Protein AF-A0AAD5G8P1-F1 (afdb_monomer_lite)

Foldseek 3Di:
DCVVDPDPPDPDDDDDDDDPPPPPVPPQADELADPVLLVLLVVVCVVVVPALVNVLVCLVVVHADPLVNLVSCLVSQGDPRSLVCLQPDPDDLVRHRRSSSSNSSQSVDPPSNVSSVVSNCVVCVVVVVVVVVVVVVVVVVVVVCCVPDPVNVVVVVVVVVVVVVVVD

Organism: Ambrosia artemisiifolia (NCBI:txid4212)

Sequence (168 aa):
MESLFGFASNECKGNRGKASANLNSQPKFIQFIDPRKAQNLAITLKALTITTEKVCCALKEGTDLPVQLISTLIKMAPTQEEEVKLRLYDGDVGLLGPADRLLKLMIEIPFVYKRLEALLFMSSLHGESSPLKDSLKTLEVACTKLKNSRLFLKLLEAVLKTGNRMNV

Radius of gyration: 31.17 Å; chains: 1; bounding box: 67×58×92 Å

InterPro domains:
  IPR015425 Formin, FH2 domain [PF02181] (2-167)
  IPR015425 Formin, FH2 domain [PS51444] (1-168)
  IPR027643 Formin-like family, plant [PTHR23213] (1-168)
  IPR042201 Formin, FH2 domain superfamily [G3DSA:1.20.58.2220] (1-168)

Structure (mmCIF, N/CA/C/O backbone):
data_AF-A0AAD5G8P1-F1
#
_entry.id   AF-A0AAD5G8P1-F1
#
loop_
_atom_site.group_PDB
_atom_site.id
_atom_site.type_symbol
_atom_site.label_atom_id
_atom_site.label_alt_id
_atom_site.label_comp_id
_atom_site.label_asym_id
_atom_site.label_entity_id
_atom_site.label_seq_id
_atom_site.pdbx_PDB_ins_code
_atom_site.Cartn_x
_atom_site.Cartn_y
_atom_site.Cartn_z
_atom_site.occupancy
_atom_site.B_iso_or_equiv
_atom_site.auth_seq_id
_atom_site.auth_comp_id
_atom_site.auth_asym_id
_atom_site.auth_atom_id
_atom_site.pdbx_PDB_model_num
ATOM 1 N N . MET A 1 1 ? 6.671 33.776 17.521 1.00 52.50 1 MET A N 1
ATOM 2 C CA . MET A 1 1 ? 7.743 32.848 17.956 1.00 52.50 1 MET A CA 1
ATOM 3 C C . MET A 1 1 ? 7.557 32.377 19.396 1.00 52.50 1 MET A C 1
ATOM 5 O O . MET A 1 1 ? 7.870 31.228 19.673 1.00 52.50 1 MET A O 1
ATOM 9 N N . GLU A 1 2 ? 6.981 33.189 20.287 1.00 51.38 2 GLU A N 1
ATOM 10 C CA . GLU A 1 2 ? 6.699 32.786 21.678 1.00 51.38 2 GLU A CA 1
ATOM 11 C C . GLU A 1 2 ? 5.700 31.624 21.817 1.00 51.38 2 GLU A C 1
ATOM 13 O O . GLU A 1 2 ? 5.817 30.844 22.752 1.00 51.38 2 GLU A O 1
ATOM 18 N N . SER A 1 3 ? 4.778 31.413 20.866 1.00 63.66 3 SER A N 1
ATOM 19 C CA . SER A 1 3 ? 3.842 30.274 20.944 1.00 63.66 3 SER A CA 1
ATOM 20 C C . SER A 1 3 ? 4.469 28.912 20.612 1.00 63.66 3 SER A C 1
ATOM 22 O O . SER A 1 3 ? 3.816 27.893 20.809 1.00 63.66 3 SER A O 1
ATOM 24 N N . LEU A 1 4 ? 5.692 28.882 20.067 1.00 64.12 4 LEU A N 1
ATOM 25 C CA . LEU A 1 4 ? 6.374 27.644 19.663 1.00 64.12 4 LEU A CA 1
ATOM 26 C C . LEU A 1 4 ? 7.499 27.253 20.637 1.00 64.12 4 LEU A C 1
ATOM 28 O O . LEU A 1 4 ? 7.837 26.078 20.728 1.00 64.12 4 LEU A O 1
ATOM 32 N N . PHE A 1 5 ? 8.055 28.228 21.370 1.00 73.88 5 PHE A N 1
ATOM 33 C CA . PHE A 1 5 ? 9.218 28.053 22.254 1.00 73.88 5 PHE A CA 1
ATOM 34 C C . PHE A 1 5 ? 9.141 28.855 23.574 1.00 73.88 5 PHE A C 1
ATOM 36 O O . PHE A 1 5 ? 10.162 29.067 24.224 1.00 73.88 5 PHE A O 1
ATOM 43 N N . GLY A 1 6 ? 7.966 29.347 23.978 1.00 60.31 6 GLY A N 1
ATOM 44 C CA . GLY A 1 6 ? 7.815 30.176 25.179 1.00 60.31 6 GLY A CA 1
ATOM 45 C C . GLY A 1 6 ? 8.011 29.395 26.482 1.00 60.31 6 GLY A C 1
ATOM 46 O O . GLY A 1 6 ? 7.277 28.450 26.766 1.00 60.31 6 GLY A O 1
ATOM 47 N N . PHE A 1 7 ? 8.976 29.819 27.299 1.00 59.19 7 PHE A N 1
ATOM 48 C CA . PHE A 1 7 ? 9.142 29.368 28.681 1.00 59.19 7 PHE A CA 1
ATOM 49 C C . PHE A 1 7 ? 8.216 30.205 29.576 1.00 59.19 7 PHE A C 1
ATOM 51 O O . PHE A 1 7 ? 8.419 31.410 29.719 1.00 59.19 7 PHE A O 1
ATOM 58 N N . ALA A 1 8 ? 7.174 29.602 30.154 1.00 59.06 8 ALA A N 1
ATOM 59 C CA . ALA A 1 8 ? 6.302 30.298 31.098 1.00 59.06 8 ALA A CA 1
ATOM 60 C C . ALA A 1 8 ? 7.032 30.480 32.440 1.00 59.06 8 ALA A C 1
ATOM 62 O O . ALA A 1 8 ? 7.060 29.578 33.277 1.00 59.06 8 ALA A O 1
ATOM 63 N N . SER A 1 9 ? 7.637 31.649 32.647 1.00 51.19 9 SER A N 1
ATOM 64 C CA . SER A 1 9 ? 8.165 32.064 33.947 1.00 51.19 9 SER A CA 1
ATOM 65 C C . SER A 1 9 ? 6.998 32.387 34.883 1.00 51.19 9 SER A C 1
ATOM 67 O O . SER A 1 9 ? 6.549 33.527 34.952 1.00 51.19 9 SER A O 1
ATOM 69 N N . ASN A 1 10 ? 6.476 31.386 35.595 1.00 49.03 10 ASN A N 1
ATOM 70 C CA . ASN A 1 10 ? 5.595 31.648 36.731 1.00 49.03 10 ASN A CA 1
ATOM 71 C C . ASN A 1 10 ? 6.434 32.282 37.848 1.00 49.03 10 ASN A C 1
ATOM 73 O O . 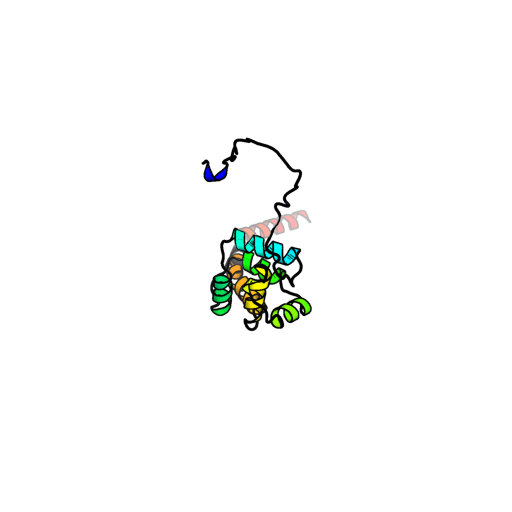ASN A 1 10 ? 7.326 31.640 38.404 1.00 49.03 10 ASN A O 1
ATOM 77 N N . GLU A 1 11 ? 6.153 33.544 38.171 1.00 43.06 11 GLU A N 1
ATOM 78 C CA . GLU A 1 11 ? 6.702 34.209 39.348 1.00 43.06 11 GLU A CA 1
ATOM 79 C C . GLU A 1 11 ? 6.321 33.426 40.614 1.00 43.06 11 GLU A C 1
ATOM 81 O O . GLU A 1 11 ? 5.165 33.373 41.037 1.00 43.06 11 GLU A O 1
ATOM 86 N N . CYS A 1 12 ? 7.317 32.794 41.234 1.00 37.47 12 CYS A N 1
ATOM 87 C CA . CYS A 1 12 ? 7.177 32.115 42.513 1.00 37.47 12 CYS A CA 1
ATOM 88 C C . CYS A 1 12 ? 6.993 33.131 43.648 1.00 37.47 12 CYS A C 1
ATOM 90 O O . CYS A 1 12 ? 7.959 33.740 44.112 1.00 37.47 12 CYS A O 1
ATOM 92 N N . LYS A 1 13 ? 5.777 33.218 44.194 1.00 39.25 13 LYS A N 1
ATOM 93 C CA . LYS A 1 13 ? 5.556 33.636 45.583 1.00 39.25 13 LYS A CA 1
ATOM 94 C C . LYS A 1 13 ? 4.738 32.584 46.331 1.00 39.25 13 LYS A C 1
ATOM 96 O O . LYS A 1 13 ? 3.558 32.407 46.070 1.00 39.25 13 LYS A O 1
ATOM 101 N N . GLY A 1 14 ? 5.378 31.967 47.328 1.00 33.81 14 GLY A N 1
ATOM 102 C CA . GLY A 1 14 ? 4.703 31.542 48.558 1.00 33.81 14 GLY A CA 1
ATOM 103 C C . GLY A 1 14 ? 4.304 30.069 48.699 1.00 33.81 14 GLY A C 1
ATOM 104 O O . GLY A 1 14 ? 3.150 29.727 48.521 1.00 33.81 14 GLY A O 1
ATOM 105 N N . ASN A 1 15 ? 5.251 29.272 49.205 1.00 37.62 15 ASN A N 1
ATOM 106 C CA . ASN A 1 15 ? 5.101 28.270 50.274 1.00 37.62 15 ASN A CA 1
ATOM 107 C C . ASN A 1 15 ? 4.145 27.051 50.122 1.00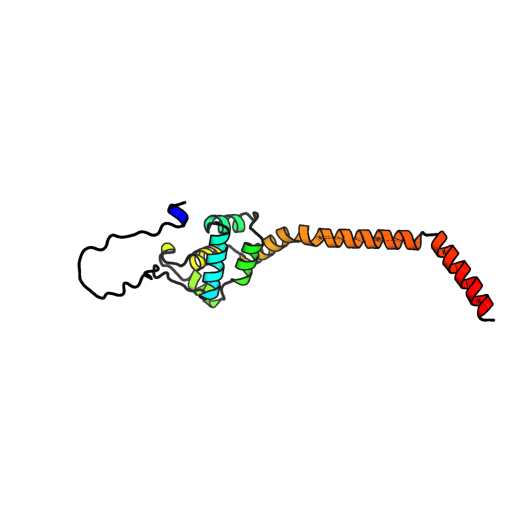 37.62 15 ASN A C 1
ATOM 109 O O . ASN A 1 15 ? 2.937 27.188 49.984 1.00 37.62 15 ASN A O 1
ATOM 113 N N . ARG A 1 16 ? 4.719 25.878 50.459 1.00 35.56 16 ARG A N 1
ATOM 114 C CA . ARG A 1 16 ? 4.128 24.585 50.896 1.00 35.56 16 ARG A CA 1
ATOM 115 C C . ARG A 1 16 ? 3.940 23.475 49.852 1.00 35.56 16 ARG A C 1
ATOM 117 O O . ARG A 1 16 ? 3.172 23.585 48.912 1.00 35.56 16 ARG A O 1
ATOM 124 N N . GLY A 1 17 ? 4.528 22.325 50.197 1.00 32.34 17 GLY A N 1
ATOM 125 C CA . GLY A 1 17 ? 3.985 21.003 49.882 1.00 32.34 17 GLY A CA 1
ATOM 126 C C . GLY A 1 17 ? 4.666 20.276 48.729 1.00 32.34 17 GLY A C 1
ATOM 127 O O . GLY A 1 17 ? 4.380 20.526 47.566 1.00 32.34 17 GLY A O 1
ATOM 128 N N . LYS A 1 18 ? 5.506 19.289 49.064 1.00 47.75 18 LYS A N 1
ATOM 129 C CA . LYS A 1 18 ? 5.848 18.183 48.163 1.00 47.75 18 LYS A CA 1
ATOM 130 C C . LYS A 1 18 ? 4.554 17.493 47.717 1.00 47.75 18 LYS A C 1
ATOM 132 O O . LYS A 1 18 ? 3.987 16.709 48.469 1.00 47.75 18 LYS A O 1
ATOM 137 N N . ALA A 1 19 ? 4.138 17.737 46.486 1.00 36.47 19 ALA A N 1
ATOM 138 C CA . ALA A 1 19 ? 3.304 16.824 45.729 1.00 36.47 19 ALA A CA 1
ATOM 139 C C . ALA A 1 19 ? 3.923 16.753 44.337 1.00 36.47 19 ALA A C 1
ATOM 141 O O . ALA A 1 19 ? 3.861 17.709 43.569 1.00 36.47 19 ALA A O 1
ATOM 142 N N . SER A 1 20 ? 4.585 15.633 44.045 1.00 39.78 20 SER A N 1
ATOM 143 C CA . SER A 1 20 ? 4.934 15.270 42.677 1.00 39.78 20 SER A CA 1
ATOM 144 C C . SER A 1 20 ? 3.613 15.093 41.934 1.00 39.78 20 SER A C 1
ATOM 146 O O . SER A 1 20 ? 2.987 14.035 41.997 1.00 39.78 20 SER A O 1
ATOM 148 N N . ALA A 1 21 ? 3.114 16.177 41.343 1.00 39.78 21 ALA A N 1
ATOM 149 C CA . ALA A 1 21 ? 1.963 16.138 40.471 1.00 39.78 21 ALA A CA 1
ATOM 150 C C . ALA A 1 21 ? 2.379 15.305 39.258 1.00 39.78 21 ALA A C 1
ATOM 152 O O . ALA A 1 21 ? 3.152 15.753 38.414 1.00 39.78 21 ALA A O 1
ATOM 153 N N . ASN A 1 22 ? 1.912 14.057 39.222 1.00 42.25 22 ASN A N 1
ATOM 154 C CA . ASN A 1 22 ? 1.969 13.207 38.044 1.00 42.25 22 ASN A CA 1
ATOM 155 C C . ASN A 1 22 ? 1.363 13.979 36.863 1.00 42.25 22 ASN A C 1
ATOM 157 O O . ASN A 1 22 ? 0.148 14.010 36.693 1.00 42.25 22 ASN A O 1
ATOM 161 N N . LEU A 1 23 ? 2.217 14.562 36.023 1.00 40.75 23 LEU A N 1
ATOM 162 C CA . LEU A 1 23 ? 1.878 15.246 34.767 1.00 40.75 23 LEU A CA 1
ATOM 163 C C . LEU A 1 23 ? 1.368 14.288 33.669 1.00 40.75 23 LEU A C 1
ATOM 165 O O . LEU A 1 23 ? 1.346 14.638 32.496 1.00 40.75 23 LEU A O 1
ATOM 169 N N . ASN A 1 24 ? 0.923 13.087 34.040 1.00 42.44 24 ASN A N 1
ATOM 170 C CA . ASN A 1 24 ? 0.441 12.054 33.131 1.00 42.44 24 ASN A CA 1
ATOM 171 C C . ASN A 1 24 ? -0.969 11.593 33.517 1.00 42.44 24 ASN A C 1
ATOM 173 O O . ASN A 1 24 ? -1.226 10.399 33.645 1.00 42.44 24 ASN A O 1
ATOM 177 N N . SER A 1 25 ? -1.923 12.512 33.669 1.00 46.25 25 SER A N 1
ATOM 178 C CA . SER A 1 25 ? -3.334 12.147 33.504 1.00 46.25 25 SER A CA 1
ATOM 179 C C . SER A 1 25 ? -3.671 12.133 32.009 1.00 46.25 25 SER A C 1
ATOM 181 O O . SER A 1 25 ? -4.487 12.917 31.527 1.00 46.25 25 SER A O 1
ATOM 183 N N . GLN A 1 26 ? -2.998 11.264 31.248 1.00 55.88 26 GLN A N 1
ATOM 184 C CA . GLN A 1 26 ? -3.546 10.842 29.961 1.00 55.88 26 GLN A CA 1
ATOM 185 C C . GLN A 1 26 ? -4.935 10.253 30.263 1.00 55.88 26 GLN A C 1
ATOM 187 O O . GLN A 1 26 ? -5.058 9.511 31.247 1.00 55.88 26 GLN A O 1
ATOM 192 N N . PRO A 1 27 ? -5.986 10.588 29.495 1.00 57.22 27 PRO A N 1
ATOM 193 C CA . PRO A 1 27 ? -7.277 9.942 29.673 1.00 57.22 27 PRO A CA 1
ATOM 194 C C . PRO A 1 27 ? -7.055 8.428 29.621 1.00 57.22 27 PRO A C 1
ATOM 196 O O . PRO A 1 27 ? -6.366 7.936 28.725 1.00 57.22 27 PRO A O 1
ATOM 199 N N . LYS A 1 28 ? -7.575 7.691 30.609 1.00 72.25 28 LYS A N 1
ATOM 200 C CA . LYS A 1 28 ? -7.531 6.225 30.603 1.00 72.25 28 LYS A CA 1
ATOM 201 C C . LYS A 1 28 ? -8.474 5.735 29.507 1.00 72.25 28 LYS A C 1
ATOM 203 O O . LYS A 1 28 ? -9.636 5.449 29.775 1.00 72.25 28 LYS A O 1
ATOM 208 N N . PHE A 1 29 ? -7.987 5.718 28.274 1.00 81.75 29 PHE A N 1
ATOM 209 C CA . PHE A 1 29 ? -8.701 5.133 27.152 1.00 81.75 29 PHE A CA 1
ATOM 210 C C . PHE A 1 29 ? -8.714 3.611 27.286 1.00 81.75 29 PHE A C 1
ATOM 212 O O . PHE A 1 29 ? -7.754 3.004 27.765 1.00 81.75 29 PHE A O 1
ATOM 219 N N . ILE A 1 30 ? -9.811 3.002 26.852 1.00 83.75 30 ILE A N 1
ATOM 220 C CA . ILE A 1 30 ? -9.918 1.554 26.714 1.00 83.75 30 ILE A CA 1
ATOM 221 C C . ILE A 1 30 ? -9.148 1.156 25.454 1.00 83.75 30 ILE A C 1
ATOM 223 O O . ILE A 1 30 ? -9.316 1.764 24.392 1.00 83.75 30 ILE A O 1
ATOM 227 N N . GLN A 1 31 ? -8.291 0.148 25.592 1.00 85.25 31 GLN A N 1
ATOM 228 C CA . GLN A 1 31 ? -7.389 -0.308 24.545 1.00 85.25 31 GLN A CA 1
ATOM 229 C C . GLN A 1 31 ? -7.424 -1.835 24.469 1.00 85.25 31 GLN A C 1
ATOM 231 O O . GLN A 1 31 ? -7.144 -2.519 25.454 1.00 85.25 31 GLN A O 1
ATOM 236 N N . PHE A 1 32 ? -7.796 -2.359 23.305 1.00 88.94 32 PHE A N 1
ATOM 237 C CA . PHE A 1 32 ? -7.889 -3.794 23.031 1.00 88.94 32 PHE A CA 1
ATOM 238 C C . PHE A 1 32 ? -6.723 -4.297 22.192 1.00 88.94 32 PHE A C 1
ATOM 240 O O . PHE A 1 32 ? -6.338 -5.459 22.313 1.00 88.94 32 PHE A O 1
ATOM 247 N N . ILE A 1 33 ? -6.190 -3.422 21.345 1.00 91.44 33 ILE A N 1
ATOM 248 C CA . ILE A 1 33 ? -5.100 -3.727 20.427 1.00 91.44 33 ILE A CA 1
ATOM 249 C C . ILE A 1 33 ? -3.760 -3.569 21.138 1.00 91.44 33 ILE A C 1
ATOM 251 O O . ILE A 1 33 ? -3.601 -2.686 21.986 1.00 91.44 33 ILE A O 1
ATOM 255 N N . ASP A 1 34 ? -2.779 -4.384 20.742 1.00 91.06 34 ASP A N 1
ATOM 256 C CA . ASP A 1 34 ? -1.398 -4.262 21.205 1.00 91.06 34 ASP A CA 1
ATOM 257 C C . ASP A 1 34 ? -0.912 -2.788 21.266 1.00 91.06 34 ASP A C 1
ATOM 259 O O . ASP A 1 34 ? -1.049 -2.034 20.287 1.00 91.06 34 ASP A O 1
ATOM 263 N N . PRO A 1 35 ? -0.303 -2.361 22.390 1.00 89.44 35 PRO A N 1
ATOM 264 C CA . PRO A 1 35 ? 0.132 -0.983 22.589 1.00 89.44 35 PRO A CA 1
ATOM 265 C C . PRO A 1 35 ? 1.066 -0.449 21.506 1.00 89.44 35 PRO A C 1
ATOM 267 O O . PRO A 1 35 ? 0.953 0.720 21.129 1.00 89.44 35 PRO A O 1
ATOM 270 N N . ARG A 1 36 ? 1.965 -1.285 20.966 1.00 88.62 36 ARG A N 1
ATOM 271 C CA . ARG A 1 36 ? 2.891 -0.857 19.909 1.00 88.62 36 ARG A CA 1
ATOM 272 C C . ARG A 1 36 ? 2.147 -0.630 18.601 1.00 88.62 36 ARG A C 1
ATOM 274 O O . ARG A 1 36 ? 2.405 0.370 17.930 1.00 88.62 36 ARG A O 1
ATOM 281 N N . LYS A 1 37 ? 1.203 -1.511 18.246 1.00 89.81 37 LYS A N 1
ATOM 282 C CA . LYS A 1 37 ? 0.363 -1.330 17.048 1.00 89.81 37 LYS A CA 1
ATOM 283 C C . LYS A 1 37 ? -0.452 -0.041 17.132 1.00 89.81 37 LYS A C 1
ATOM 285 O O . LYS A 1 37 ? -0.438 0.769 16.203 1.00 89.81 37 LYS A O 1
ATOM 290 N N . ALA A 1 38 ? -1.117 0.173 18.264 1.00 89.56 38 ALA A N 1
ATOM 291 C CA . ALA A 1 38 ? -1.934 1.357 18.491 1.00 89.56 38 ALA A CA 1
ATOM 292 C C . ALA A 1 38 ? -1.108 2.650 18.442 1.00 89.56 38 ALA A C 1
ATOM 294 O O . ALA A 1 38 ? -1.530 3.634 17.832 1.00 89.56 38 ALA A O 1
ATOM 295 N N . GLN A 1 39 ? 0.099 2.639 19.016 1.00 90.31 39 GLN A N 1
ATOM 296 C CA . GLN A 1 39 ? 1.012 3.776 18.956 1.00 90.31 39 GLN A CA 1
ATOM 297 C C . GLN A 1 39 ? 1.472 4.067 17.519 1.00 90.31 39 GLN A C 1
ATOM 299 O O . GLN A 1 39 ? 1.423 5.220 17.091 1.00 90.31 39 GLN A O 1
ATOM 304 N N . ASN A 1 40 ? 1.856 3.044 16.748 1.00 90.75 40 ASN A N 1
ATOM 305 C CA . ASN A 1 40 ? 2.259 3.203 15.345 1.00 90.75 40 ASN A CA 1
ATOM 306 C C . ASN A 1 40 ? 1.139 3.809 14.483 1.00 90.75 40 ASN A C 1
ATOM 308 O O . ASN A 1 40 ? 1.390 4.697 13.659 1.00 90.75 40 ASN A O 1
ATOM 312 N N . LEU A 1 41 ? -0.103 3.365 14.698 1.00 89.62 41 LEU A N 1
ATOM 313 C CA . LEU A 1 41 ? -1.279 3.927 14.035 1.00 89.62 41 LEU A CA 1
ATOM 314 C C . LEU A 1 41 ? -1.522 5.378 14.447 1.00 89.62 41 LEU A C 1
ATOM 316 O O . LEU A 1 41 ? -1.673 6.235 13.580 1.00 89.62 41 LEU A O 1
ATOM 320 N N . ALA A 1 42 ? -1.494 5.679 15.747 1.00 87.88 42 ALA A N 1
ATOM 321 C CA . ALA A 1 42 ? -1.694 7.036 16.247 1.00 87.88 42 ALA A CA 1
ATOM 322 C C . ALA A 1 42 ? -0.646 8.020 15.696 1.00 87.88 42 ALA A C 1
ATOM 324 O O . ALA A 1 42 ? -0.995 9.130 15.292 1.00 87.88 42 ALA A O 1
ATOM 325 N N . ILE A 1 43 ? 0.625 7.606 15.625 1.00 90.19 43 ILE A N 1
ATOM 326 C CA . ILE A 1 43 ? 1.709 8.409 15.040 1.00 90.19 43 ILE A CA 1
ATOM 327 C C . ILE A 1 43 ? 1.446 8.663 13.555 1.00 90.19 43 ILE A C 1
ATOM 329 O O . ILE A 1 43 ? 1.532 9.806 13.111 1.00 90.19 43 ILE A O 1
ATOM 333 N N . THR A 1 44 ? 1.087 7.623 12.798 1.00 88.19 44 THR A N 1
ATOM 334 C CA . THR A 1 44 ? 0.847 7.736 11.351 1.00 88.19 44 THR A CA 1
ATOM 335 C C . THR A 1 44 ? -0.347 8.645 11.050 1.00 88.19 44 THR A C 1
ATOM 337 O O . THR A 1 44 ? -0.254 9.529 10.200 1.00 88.19 44 THR A O 1
ATOM 340 N N . LEU A 1 45 ? -1.452 8.486 11.783 1.00 86.25 45 LEU A N 1
ATOM 341 C CA . LEU A 1 45 ? -2.641 9.333 11.642 1.00 86.25 45 LEU A CA 1
ATOM 342 C C . LEU A 1 45 ? -2.335 10.797 11.970 1.00 86.25 45 LEU A C 1
ATOM 344 O O . LEU A 1 45 ? -2.744 11.694 11.232 1.00 86.25 45 LEU A O 1
ATOM 348 N N . LYS A 1 46 ? -1.565 11.042 13.039 1.00 87.38 46 LYS A N 1
ATOM 349 C CA . LYS A 1 46 ? -1.156 12.392 13.442 1.00 87.38 46 LYS A CA 1
ATOM 350 C C . LYS A 1 46 ? -0.215 13.035 12.424 1.00 87.38 46 LYS A C 1
ATOM 352 O O . LYS A 1 46 ? -0.392 14.206 12.109 1.00 87.38 46 LYS A O 1
ATOM 357 N N . ALA A 1 47 ? 0.749 12.279 11.898 1.00 88.25 47 ALA A N 1
ATOM 358 C CA . ALA A 1 47 ? 1.697 12.764 10.897 1.00 88.25 47 ALA A CA 1
ATOM 359 C C . ALA A 1 47 ? 1.006 13.167 9.587 1.00 88.25 47 ALA A C 1
ATOM 361 O O . ALA A 1 47 ? 1.407 14.137 8.953 1.00 88.25 47 ALA A O 1
ATOM 362 N N . LEU A 1 48 ? -0.047 12.444 9.199 1.00 85.75 48 LEU A N 1
ATOM 363 C CA . LEU A 1 48 ? -0.779 12.701 7.960 1.00 85.75 48 LEU A CA 1
ATOM 364 C C . LEU A 1 48 ? -1.975 13.643 8.145 1.00 85.75 48 LEU A C 1
ATOM 366 O O . LEU A 1 48 ? -2.587 14.040 7.156 1.00 85.75 48 LEU A O 1
ATOM 370 N N . THR A 1 49 ? -2.315 14.028 9.381 1.00 86.19 49 THR A N 1
ATOM 371 C CA . THR A 1 49 ? -3.494 14.855 9.715 1.00 86.19 49 THR A CA 1
ATOM 372 C C . THR A 1 49 ? -4.807 14.304 9.138 1.00 86.19 49 THR A C 1
ATOM 374 O O . THR A 1 49 ? -5.718 15.047 8.782 1.00 86.19 49 THR A O 1
ATOM 377 N N . ILE A 1 50 ? -4.904 12.977 9.015 1.00 83.50 50 ILE A N 1
ATOM 378 C CA . ILE A 1 50 ? -6.070 12.295 8.446 1.00 83.50 50 ILE A CA 1
ATOM 379 C C . ILE A 1 50 ? -7.010 11.887 9.577 1.00 83.50 50 ILE A C 1
ATOM 381 O O . ILE A 1 50 ? -6.591 11.247 10.542 1.00 83.50 50 ILE A O 1
ATOM 385 N N . THR A 1 51 ? -8.290 12.236 9.442 1.00 87.81 51 THR A N 1
ATOM 386 C CA . THR A 1 51 ? -9.322 11.852 10.408 1.00 87.81 51 THR A CA 1
ATOM 387 C C . THR A 1 51 ? -9.846 10.444 10.147 1.00 87.81 51 THR A C 1
ATOM 389 O O . THR A 1 51 ? -9.770 9.918 9.032 1.00 87.81 51 THR A O 1
ATOM 392 N N . THR A 1 52 ? -10.412 9.828 11.182 1.00 88.00 52 THR A N 1
ATOM 393 C CA . THR A 1 52 ? -10.994 8.484 11.111 1.00 88.00 52 THR A CA 1
ATOM 394 C C . THR A 1 52 ? -12.134 8.391 10.103 1.00 88.00 52 THR A C 1
ATOM 396 O O . THR A 1 52 ? -12.239 7.388 9.394 1.00 88.00 52 THR A O 1
ATOM 399 N N . GLU A 1 53 ? -12.945 9.446 9.975 1.00 88.69 53 GLU A N 1
ATOM 400 C CA . GLU A 1 53 ? -14.052 9.487 9.016 1.00 88.69 53 GLU A CA 1
ATOM 401 C C . GLU A 1 53 ? -13.520 9.452 7.586 1.00 88.69 53 GLU A C 1
ATOM 403 O O . GLU A 1 53 ? -14.009 8.677 6.767 1.00 88.69 53 GLU A O 1
ATOM 408 N N . LYS A 1 54 ? -12.464 10.225 7.298 1.00 89.81 54 LYS A N 1
ATOM 409 C CA . LYS A 1 54 ? -11.859 10.278 5.964 1.00 89.81 54 LYS A CA 1
ATOM 410 C C . LYS A 1 54 ? -11.309 8.919 5.534 1.00 89.81 54 LYS A C 1
ATOM 412 O O . LYS A 1 54 ? -11.516 8.524 4.390 1.00 89.81 54 LYS A O 1
ATOM 417 N N . VAL A 1 55 ? -10.656 8.186 6.443 1.00 91.94 55 VAL A N 1
ATOM 418 C CA . VAL A 1 55 ? -10.180 6.819 6.158 1.00 91.94 55 VAL A CA 1
ATOM 419 C C . VAL A 1 55 ? -11.351 5.895 5.833 1.00 91.94 55 VAL A C 1
ATOM 421 O O . VAL A 1 55 ? -11.309 5.175 4.839 1.00 91.94 55 VAL A O 1
ATOM 424 N N . CYS A 1 56 ? -12.414 5.931 6.640 1.00 91.56 56 CYS A N 1
ATOM 425 C CA . CYS A 1 56 ? -13.574 5.064 6.443 1.00 91.56 56 CYS A CA 1
ATOM 426 C C . CYS A 1 56 ? -14.330 5.385 5.147 1.00 91.56 56 CYS A C 1
ATOM 428 O O . CYS A 1 56 ? -14.723 4.460 4.438 1.00 91.56 56 CYS A O 1
ATOM 430 N N . CYS A 1 57 ? -14.514 6.666 4.813 1.00 91.38 57 CYS A N 1
ATOM 431 C CA . CYS A 1 57 ? -15.120 7.074 3.545 1.00 91.38 57 CYS A CA 1
ATOM 432 C C . CYS A 1 57 ? -14.272 6.605 2.363 1.00 91.38 57 CYS A C 1
ATOM 434 O O . CYS A 1 57 ? -14.799 5.953 1.467 1.00 91.38 57 CYS A O 1
ATOM 436 N N . ALA A 1 58 ? -12.954 6.819 2.410 1.00 91.12 58 ALA A N 1
ATOM 437 C CA . ALA A 1 58 ? -12.073 6.389 1.332 1.00 91.12 58 ALA A CA 1
ATOM 438 C C . ALA A 1 58 ? -12.075 4.868 1.127 1.00 91.12 58 ALA A C 1
ATOM 440 O O . ALA A 1 58 ? -12.104 4.393 -0.004 1.00 91.12 58 ALA A O 1
ATOM 441 N N . LEU A 1 59 ? -12.153 4.088 2.208 1.00 92.12 59 LEU A N 1
ATOM 442 C CA . LEU A 1 59 ? -12.295 2.631 2.129 1.00 92.12 59 LEU A CA 1
ATOM 443 C C . LEU A 1 59 ? -13.649 2.170 1.576 1.00 92.12 59 LEU A C 1
ATOM 445 O O . LEU A 1 59 ? -13.736 1.099 0.966 1.00 92.12 59 LEU A O 1
ATOM 449 N N . LYS A 1 60 ? -14.717 2.939 1.804 1.00 91.56 60 LYS A N 1
ATOM 450 C CA . LYS A 1 60 ? -16.056 2.637 1.282 1.00 91.56 60 LYS A CA 1
ATOM 451 C C . LYS A 1 60 ? -16.172 2.982 -0.200 1.00 91.56 60 LYS A C 1
ATOM 453 O O . LYS A 1 60 ? -16.672 2.149 -0.953 1.00 91.56 60 LYS A O 1
ATOM 458 N N . GLU A 1 61 ? -15.685 4.158 -0.582 1.00 90.56 61 GLU A N 1
ATOM 459 C CA . GLU A 1 61 ? -15.761 4.727 -1.934 1.00 90.56 61 GLU A CA 1
ATOM 460 C C . GLU A 1 61 ? -14.641 4.238 -2.864 1.00 90.56 61 GLU A C 1
ATOM 462 O O . GLU A 1 61 ? -14.778 4.327 -4.079 1.00 90.56 61 GLU A O 1
ATOM 467 N N . GLY A 1 62 ? -13.550 3.701 -2.311 1.00 86.81 62 GLY A N 1
ATOM 468 C CA . GLY A 1 62 ? -12.378 3.290 -3.083 1.00 86.81 62 GLY A CA 1
ATOM 469 C C . GLY A 1 62 ? -11.547 4.473 -3.587 1.00 86.81 62 GLY A C 1
ATOM 470 O O . GLY A 1 62 ? -10.987 4.398 -4.676 1.00 86.81 62 GLY A O 1
ATOM 471 N N . THR A 1 63 ? -11.496 5.570 -2.827 1.00 87.19 63 THR A N 1
ATOM 472 C CA . THR A 1 63 ? -10.723 6.769 -3.184 1.00 87.19 63 THR A CA 1
ATOM 473 C C . THR A 1 63 ? -9.289 6.711 -2.652 1.00 87.19 63 THR A C 1
ATOM 475 O O . THR A 1 63 ? -8.947 5.878 -1.808 1.00 87.19 63 THR A O 1
ATOM 478 N N . ASP A 1 64 ? -8.430 7.593 -3.169 1.00 82.31 64 ASP A N 1
ATOM 479 C CA . ASP A 1 64 ? -7.002 7.582 -2.860 1.00 82.31 64 ASP A CA 1
ATOM 480 C C . ASP A 1 64 ? -6.710 7.838 -1.373 1.00 82.31 64 ASP A C 1
ATOM 482 O O . ASP A 1 64 ? -7.137 8.827 -0.767 1.00 82.31 64 ASP A O 1
ATOM 486 N N . LEU A 1 65 ? -5.885 6.959 -0.803 1.00 90.12 65 LEU A N 1
ATOM 487 C CA . LEU A 1 65 ? -5.252 7.124 0.500 1.00 90.12 65 LEU A CA 1
ATOM 488 C C . LEU A 1 65 ? -3.729 7.113 0.325 1.00 90.12 65 LEU A C 1
ATOM 490 O O . LEU A 1 65 ? -3.215 6.447 -0.575 1.00 90.12 65 LEU A O 1
ATOM 494 N N . PRO A 1 66 ? -2.965 7.802 1.192 1.00 90.88 66 PRO A N 1
ATOM 495 C CA . PRO A 1 66 ? -1.512 7.739 1.124 1.00 90.88 66 PRO A CA 1
ATOM 496 C C . PRO A 1 66 ? -1.013 6.296 1.259 1.00 90.88 66 PRO A C 1
ATOM 498 O O . PRO A 1 66 ? -1.368 5.604 2.214 1.00 90.88 66 PRO A O 1
ATOM 501 N N . VAL A 1 67 ? -0.123 5.869 0.358 1.00 90.94 67 VAL A N 1
ATOM 502 C CA . VAL A 1 67 ? 0.465 4.513 0.343 1.00 90.94 67 VAL A CA 1
ATOM 503 C C . VAL A 1 67 ? 1.055 4.127 1.704 1.00 90.94 67 VAL A C 1
ATOM 505 O O . VAL A 1 67 ? 0.889 2.998 2.164 1.00 90.94 67 VAL A O 1
ATOM 508 N N . GLN A 1 68 ? 1.688 5.082 2.395 1.00 90.88 68 GLN A N 1
ATOM 509 C CA . GLN A 1 68 ? 2.218 4.870 3.745 1.00 90.88 68 GLN A CA 1
ATOM 510 C C . GLN A 1 68 ? 1.120 4.523 4.758 1.00 90.88 68 GLN A C 1
ATOM 512 O O . GLN A 1 68 ? 1.301 3.607 5.557 1.00 90.88 68 GLN A O 1
ATOM 517 N N . LEU A 1 69 ? -0.029 5.204 4.705 1.00 91.94 69 LEU A N 1
ATOM 518 C CA . LEU A 1 69 ? -1.162 4.912 5.582 1.00 91.94 69 LEU A CA 1
ATOM 519 C C . LEU A 1 69 ? -1.744 3.532 5.276 1.00 91.94 69 LEU A C 1
ATOM 521 O O . LEU A 1 69 ? -1.935 2.747 6.199 1.00 91.94 69 LEU A O 1
ATOM 525 N N . ILE A 1 70 ? -1.974 3.221 3.996 1.00 93.06 70 ILE A N 1
ATOM 526 C CA . ILE A 1 70 ? -2.514 1.922 3.570 1.00 93.06 70 ILE A CA 1
ATOM 527 C C . ILE A 1 70 ? -1.595 0.786 4.045 1.00 93.06 70 ILE A C 1
ATOM 529 O O . ILE A 1 70 ? -2.060 -0.172 4.661 1.00 93.06 70 ILE A O 1
ATOM 533 N N . SER A 1 71 ? -0.278 0.920 3.842 1.00 92.81 71 SER A N 1
ATOM 534 C CA . SER A 1 71 ? 0.709 -0.070 4.290 1.00 92.81 71 SER A CA 1
ATOM 535 C C . SER A 1 71 ? 0.687 -0.264 5.808 1.00 92.81 71 SER A C 1
ATOM 537 O O . SER A 1 71 ? 0.713 -1.401 6.284 1.00 92.81 71 SER A O 1
ATOM 539 N N . THR A 1 72 ? 0.601 0.822 6.581 1.00 92.56 72 THR A N 1
ATOM 540 C CA . THR A 1 72 ? 0.496 0.741 8.044 1.00 92.56 72 THR A CA 1
ATOM 541 C C . THR A 1 72 ? -0.808 0.069 8.475 1.00 92.56 72 THR A C 1
ATOM 543 O O . THR A 1 72 ? -0.770 -0.790 9.350 1.00 92.56 72 THR A O 1
ATOM 546 N N . LEU A 1 73 ? -1.944 0.390 7.851 1.00 93.00 73 LEU A N 1
ATOM 547 C CA . LEU A 1 73 ? -3.241 -0.217 8.174 1.00 93.00 73 LEU A CA 1
ATOM 548 C C . LEU A 1 73 ? -3.269 -1.727 7.908 1.00 93.00 73 LEU A C 1
ATOM 550 O O . LEU A 1 73 ? -3.824 -2.470 8.713 1.00 93.00 73 LEU A O 1
ATOM 554 N N . ILE A 1 74 ? -2.631 -2.186 6.827 1.00 92.94 74 ILE A N 1
ATOM 555 C CA . ILE A 1 74 ? -2.490 -3.620 6.528 1.00 92.94 74 ILE A CA 1
ATOM 556 C C . ILE A 1 74 ? -1.587 -4.299 7.566 1.00 92.94 74 ILE A C 1
ATOM 558 O O . ILE A 1 74 ? -1.946 -5.332 8.123 1.00 92.94 74 ILE A O 1
ATOM 562 N N . LYS A 1 75 ? -0.423 -3.710 7.874 1.00 91.19 75 LYS A N 1
ATOM 563 C CA . LYS A 1 75 ? 0.533 -4.284 8.841 1.00 91.19 75 LYS A CA 1
ATOM 564 C C . LYS A 1 75 ? -0.021 -4.345 10.262 1.00 91.19 75 LYS A C 1
ATOM 566 O O . LYS A 1 75 ? 0.346 -5.236 11.022 1.00 91.19 75 LYS A O 1
ATOM 571 N N . MET A 1 76 ? -0.855 -3.379 10.630 1.00 89.38 76 MET A N 1
ATOM 572 C CA . MET A 1 76 ? -1.440 -3.255 11.965 1.00 89.38 76 MET A CA 1
ATOM 573 C C . MET A 1 76 ? -2.837 -3.885 12.039 1.00 89.38 76 MET A C 1
ATOM 575 O O . MET A 1 76 ? -3.629 -3.504 12.901 1.00 89.38 76 MET A O 1
ATOM 579 N N . ALA A 1 77 ? -3.144 -4.844 11.158 1.00 90.38 77 ALA A N 1
ATOM 580 C CA . ALA A 1 77 ? -4.372 -5.618 11.248 1.00 90.38 77 ALA A CA 1
ATOM 581 C C . ALA A 1 77 ? -4.512 -6.249 12.658 1.00 90.38 77 ALA A C 1
ATOM 583 O O . ALA A 1 77 ? -3.533 -6.777 13.216 1.00 90.38 77 ALA A O 1
ATOM 584 N N . PRO A 1 78 ? -5.705 -6.163 13.269 1.00 91.06 78 PRO A N 1
ATOM 585 C CA . PRO A 1 78 ? -5.991 -6.814 14.526 1.00 91.06 78 PRO A CA 1
ATOM 586 C C . PRO A 1 78 ? -5.950 -8.329 14.324 1.00 91.06 78 PRO A C 1
ATOM 588 O O . PRO A 1 78 ? -6.281 -8.849 13.257 1.00 91.06 78 PRO A O 1
ATOM 591 N N . THR A 1 79 ? -5.517 -9.048 15.354 1.00 92.25 79 THR A N 1
ATOM 592 C CA . THR A 1 79 ? -5.678 -10.502 15.398 1.00 92.25 79 THR A CA 1
ATOM 593 C C . THR A 1 79 ? -7.159 -10.855 15.500 1.00 92.25 79 THR A C 1
ATOM 595 O O . THR A 1 79 ? -7.986 -10.023 15.869 1.00 92.25 79 THR A O 1
ATOM 598 N N . GLN A 1 80 ? -7.507 -12.113 15.233 1.00 90.94 80 GLN A N 1
ATOM 599 C CA . GLN A 1 80 ? -8.891 -12.574 15.342 1.00 90.94 80 GLN A CA 1
ATOM 600 C C . GLN A 1 80 ? -9.476 -12.336 16.749 1.00 90.94 80 GLN A C 1
ATOM 602 O O . GLN A 1 80 ? -10.637 -11.964 16.890 1.00 90.94 80 GLN A O 1
ATOM 607 N N . GLU A 1 81 ? -8.659 -12.479 17.794 1.00 91.69 81 GLU A N 1
ATOM 608 C CA . GLU A 1 81 ? -9.050 -12.198 19.179 1.00 91.69 81 GLU A CA 1
ATOM 609 C C . GLU A 1 81 ? -9.269 -10.699 19.439 1.00 91.69 81 GLU A C 1
ATOM 611 O O . GLU A 1 81 ? -10.246 -10.323 20.089 1.00 91.69 81 GLU A O 1
ATOM 616 N N . GLU A 1 82 ? -8.372 -9.838 18.942 1.00 91.44 82 GLU A N 1
ATOM 617 C CA . GLU A 1 82 ? -8.502 -8.374 19.027 1.00 91.44 82 GLU A CA 1
ATOM 618 C C . GLU A 1 82 ? -9.757 -7.901 18.276 1.00 91.44 82 GLU A C 1
ATOM 620 O O . GLU A 1 82 ? -10.530 -7.093 18.788 1.00 91.44 82 GLU A O 1
ATOM 625 N N . GLU A 1 83 ? -10.003 -8.457 17.089 1.00 91.94 83 GLU A N 1
ATOM 626 C CA . GLU A 1 83 ? -11.164 -8.155 16.258 1.00 91.94 83 GLU A CA 1
ATOM 627 C C . GLU A 1 83 ? -12.478 -8.525 16.955 1.00 91.94 83 GLU A C 1
ATOM 629 O O . GLU A 1 83 ? -13.412 -7.722 16.977 1.00 91.94 83 GLU A O 1
ATOM 634 N N . VAL A 1 84 ? -12.551 -9.707 17.575 1.00 92.81 84 VAL A N 1
ATOM 635 C CA . VAL A 1 84 ? -13.731 -10.125 18.346 1.00 92.81 84 VAL A CA 1
ATOM 636 C C . VAL A 1 84 ? -13.988 -9.165 19.508 1.00 92.81 84 VAL A C 1
ATOM 638 O O . VAL A 1 84 ? -15.125 -8.732 19.684 1.00 92.81 84 VAL A O 1
ATOM 641 N N . LYS A 1 85 ? -12.953 -8.758 20.256 1.00 91.88 85 LYS A N 1
ATOM 642 C CA . LYS A 1 85 ? -13.097 -7.775 21.348 1.00 91.88 85 LYS A CA 1
ATOM 643 C C . LYS A 1 85 ? -13.613 -6.427 20.839 1.00 91.88 85 LYS A C 1
ATOM 645 O O . LYS A 1 85 ? -14.525 -5.861 21.434 1.00 91.88 85 LYS A O 1
ATOM 650 N N . LEU A 1 86 ? -13.082 -5.940 19.716 1.00 92.25 86 LEU A N 1
ATOM 651 C CA . LEU A 1 86 ? -13.515 -4.681 19.098 1.00 92.25 86 LEU A CA 1
ATOM 652 C C . LEU A 1 86 ? -14.966 -4.742 18.602 1.00 92.25 86 LEU A C 1
ATOM 654 O O . LEU A 1 86 ? -15.704 -3.765 18.749 1.00 92.25 86 LEU A O 1
ATOM 658 N N . ARG A 1 87 ? -15.388 -5.881 18.039 1.00 91.00 87 ARG A N 1
ATOM 659 C CA . ARG A 1 87 ? -16.770 -6.107 17.583 1.00 91.00 87 ARG A CA 1
ATOM 660 C C . ARG A 1 87 ? -17.751 -6.204 18.750 1.00 91.00 87 ARG A C 1
ATOM 662 O O . ARG A 1 87 ? -18.814 -5.600 18.679 1.00 91.00 87 ARG A O 1
ATOM 669 N N . LEU A 1 88 ? -17.386 -6.931 19.806 1.00 92.06 88 LEU A N 1
ATOM 670 C CA . LEU A 1 88 ? -18.234 -7.159 20.982 1.00 92.06 88 LEU A CA 1
ATOM 671 C C . LEU A 1 88 ? -18.303 -5.962 21.935 1.00 92.06 88 LEU A C 1
ATOM 673 O O . LEU A 1 88 ? -19.176 -5.933 22.793 1.00 92.06 88 LEU A O 1
ATOM 677 N N . TYR A 1 89 ? -17.400 -4.988 21.807 1.00 91.69 89 TYR A N 1
ATOM 678 C CA . TYR A 1 89 ? -17.453 -3.774 22.612 1.00 91.69 89 TYR A CA 1
ATOM 679 C C . TYR A 1 89 ? -18.716 -2.956 22.300 1.00 91.69 89 TYR A C 1
ATOM 681 O O . TYR A 1 89 ? -18.845 -2.405 21.202 1.00 91.69 89 TYR A O 1
ATOM 689 N N . ASP A 1 90 ? -19.608 -2.862 23.281 1.00 87.94 90 ASP A N 1
ATOM 690 C CA . ASP A 1 90 ? -20.902 -2.169 23.259 1.00 87.94 90 ASP A CA 1
ATOM 691 C C . ASP A 1 90 ? -20.897 -0.837 24.034 1.00 87.94 90 ASP A C 1
ATOM 693 O O . ASP A 1 90 ? -21.899 -0.123 24.066 1.00 87.94 90 ASP A O 1
ATOM 697 N N . GLY A 1 91 ? -19.763 -0.485 24.644 1.00 87.75 91 GLY A N 1
ATOM 698 C CA . GLY A 1 91 ? -19.577 0.783 25.342 1.00 87.75 91 GLY A CA 1
ATOM 699 C C . GLY A 1 91 ? -19.411 1.988 24.409 1.00 87.75 91 GLY A C 1
ATOM 700 O O . GLY A 1 91 ? -19.444 1.888 23.181 1.00 87.75 91 GLY A O 1
ATOM 701 N N . ASP A 1 92 ? -19.186 3.158 25.010 1.00 88.25 92 ASP A N 1
ATOM 702 C CA . ASP A 1 92 ? -18.973 4.401 24.267 1.00 88.25 92 ASP A CA 1
ATOM 703 C C . ASP A 1 92 ? -17.656 4.373 23.469 1.00 88.25 92 ASP A C 1
ATOM 705 O O . ASP A 1 92 ? -16.553 4.331 24.018 1.00 88.25 92 ASP A O 1
ATOM 709 N N . VAL A 1 93 ? -17.770 4.474 22.144 1.00 85.69 93 VAL A N 1
ATOM 710 C CA . VAL A 1 93 ? -16.648 4.564 21.194 1.00 85.69 93 VAL A CA 1
ATOM 711 C C . VAL A 1 93 ? -15.746 5.779 21.481 1.00 85.69 93 VAL A C 1
ATOM 713 O O . VAL A 1 93 ? -14.554 5.771 21.151 1.00 85.69 93 VAL A O 1
ATOM 716 N N . GLY A 1 94 ? -16.282 6.809 22.146 1.00 84.44 94 GLY A N 1
ATOM 717 C CA . GLY A 1 94 ? -15.546 7.960 22.666 1.00 84.44 94 GLY A CA 1
ATOM 718 C C . GLY A 1 94 ? -14.472 7.606 23.702 1.00 84.44 94 GLY A C 1
ATOM 719 O O . GLY A 1 94 ? -13.454 8.300 23.779 1.00 84.44 94 GLY A O 1
ATOM 720 N N . LEU A 1 95 ? -14.651 6.503 24.438 1.00 87.56 95 LEU A N 1
ATOM 721 C CA . LEU A 1 95 ? -13.717 6.009 25.458 1.00 87.56 95 LEU A CA 1
ATOM 722 C C . LEU A 1 95 ? -12.613 5.114 24.884 1.00 87.56 95 LEU A C 1
ATOM 724 O O . LEU A 1 95 ? -11.641 4.819 25.583 1.00 87.56 95 LEU A O 1
ATOM 728 N N . LEU A 1 96 ? -12.736 4.692 23.624 1.00 88.88 96 LEU A N 1
ATOM 729 C CA . LEU A 1 96 ? -11.688 3.951 22.931 1.00 88.88 96 LEU A CA 1
ATOM 730 C C . LEU A 1 96 ? -10.537 4.869 22.537 1.00 88.88 96 LEU A C 1
ATOM 732 O O . LEU A 1 96 ? -10.741 6.021 22.128 1.00 88.88 96 LEU A O 1
ATOM 736 N N . GLY A 1 97 ? -9.326 4.312 22.590 1.00 88.56 97 GLY A N 1
ATOM 737 C CA . GLY A 1 97 ? -8.149 4.944 22.013 1.00 88.56 97 GLY A CA 1
ATOM 738 C C . GLY A 1 97 ? -8.352 5.240 20.518 1.00 88.56 97 GLY A C 1
ATOM 739 O O . GLY A 1 97 ? -9.132 4.564 19.845 1.00 88.56 97 GLY A O 1
ATOM 740 N N . PRO A 1 98 ? -7.653 6.238 19.950 1.00 88.06 98 PRO A N 1
ATOM 741 C CA . PRO A 1 98 ? -7.843 6.643 18.554 1.00 88.06 98 PRO A CA 1
ATOM 742 C C . PRO A 1 98 ? -7.587 5.506 17.550 1.00 88.0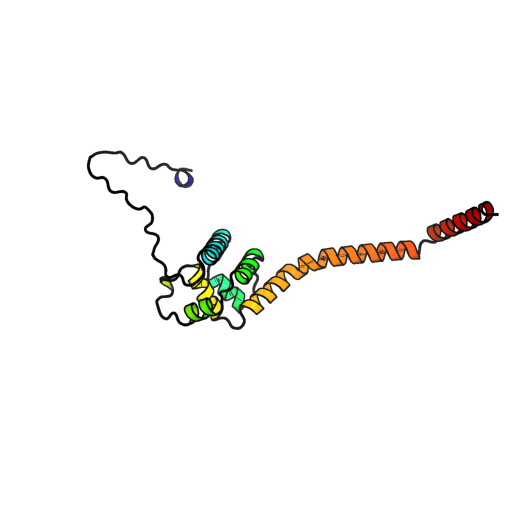6 98 PRO A C 1
ATOM 744 O O . PRO A 1 98 ? -8.264 5.430 16.526 1.00 88.06 98 PRO A O 1
ATOM 747 N N . ALA A 1 99 ? -6.647 4.603 17.849 1.00 90.19 99 ALA A N 1
ATOM 748 C CA . ALA A 1 99 ? -6.368 3.434 17.018 1.00 90.19 99 ALA A CA 1
ATOM 749 C C . ALA A 1 99 ? -7.487 2.382 17.099 1.00 90.19 99 ALA A C 1
ATOM 751 O O . ALA A 1 99 ? -7.969 1.929 16.063 1.00 90.19 99 ALA A O 1
ATOM 752 N N . ASP A 1 100 ? -7.940 2.040 18.310 1.00 91.75 100 ASP A N 1
ATOM 753 C CA . ASP A 1 100 ? -9.055 1.113 18.534 1.00 91.75 100 ASP A CA 1
ATOM 754 C C . ASP A 1 100 ? -10.354 1.634 17.910 1.00 91.75 100 ASP A C 1
ATOM 756 O O . ASP A 1 100 ? -11.079 0.878 17.268 1.00 91.75 100 ASP A O 1
ATOM 760 N N . ARG A 1 101 ? -10.617 2.942 18.021 1.00 91.69 101 ARG A N 1
ATOM 761 C CA . ARG A 1 101 ? -11.761 3.603 17.383 1.00 91.69 101 ARG A CA 1
ATOM 762 C C . ARG A 1 101 ? -11.726 3.459 15.866 1.00 91.69 101 ARG A C 1
ATOM 764 O O . ARG A 1 101 ? -12.729 3.070 15.273 1.00 91.69 101 ARG A O 1
ATOM 771 N N . LEU A 1 102 ? -10.585 3.763 15.244 1.00 91.88 102 LEU A N 1
ATOM 772 C CA . LEU A 1 102 ? -10.421 3.608 13.800 1.00 91.88 102 LEU A CA 1
ATOM 773 C C . LEU A 1 102 ? -10.658 2.156 13.379 1.00 91.88 102 LEU A C 1
ATOM 775 O O . LEU A 1 102 ? -11.413 1.898 12.445 1.00 91.88 102 LEU A O 1
ATOM 779 N N . LEU A 1 103 ? -10.029 1.210 14.074 1.00 92.88 103 LEU A N 1
ATOM 780 C CA . LEU A 1 103 ? -10.096 -0.194 13.694 1.00 92.88 103 LEU A CA 1
ATOM 781 C C . LEU A 1 103 ? -11.478 -0.800 13.934 1.00 92.88 103 LEU A C 1
ATOM 783 O O . LEU A 1 103 ? -11.938 -1.551 13.078 1.00 92.88 103 LEU A O 1
ATOM 787 N N . LYS A 1 104 ? -12.191 -0.405 14.996 1.00 92.69 104 LYS A N 1
ATOM 788 C CA . LYS A 1 104 ? -13.597 -0.783 15.199 1.00 92.69 104 LYS A CA 1
ATOM 789 C C . LYS A 1 104 ? -14.460 -0.373 14.000 1.00 92.69 104 LYS A C 1
ATOM 791 O O . LYS A 1 104 ? -15.150 -1.221 13.445 1.00 92.69 104 LYS A O 1
ATOM 796 N N . LEU A 1 105 ? -14.355 0.881 13.549 1.00 92.38 105 LEU A N 1
ATOM 797 C CA . LEU A 1 105 ? -15.100 1.379 12.382 1.00 92.38 105 LEU A CA 1
ATOM 798 C C . LEU A 1 105 ? -14.685 0.688 11.073 1.00 92.38 105 LEU A C 1
ATOM 800 O O . LEU A 1 105 ? -15.510 0.461 10.192 1.00 92.38 105 LEU A O 1
ATOM 804 N N . MET A 1 106 ? -13.404 0.345 10.930 1.00 93.25 106 MET A N 1
ATOM 805 C CA . MET A 1 106 ? -12.897 -0.352 9.748 1.00 93.25 106 MET A CA 1
ATOM 806 C C . MET A 1 106 ? -13.382 -1.799 9.659 1.00 93.25 106 MET A C 1
ATOM 808 O O . MET A 1 106 ? -13.708 -2.250 8.566 1.00 93.25 106 MET A O 1
ATOM 812 N N . ILE A 1 107 ? -13.439 -2.522 10.779 1.00 92.31 107 ILE A N 1
ATOM 813 C CA . ILE A 1 107 ? -13.886 -3.922 10.826 1.00 92.31 107 ILE A CA 1
ATOM 814 C C . ILE A 1 107 ? -15.362 -4.059 10.411 1.00 92.31 107 ILE A C 1
ATOM 816 O O . ILE A 1 107 ? -15.760 -5.089 9.865 1.00 92.31 107 ILE A O 1
ATOM 820 N N . GLU A 1 108 ? -16.172 -3.018 10.616 1.00 91.56 108 GLU A N 1
ATOM 821 C CA . GLU A 1 108 ? -17.557 -2.969 10.129 1.00 91.56 108 GLU A CA 1
ATOM 822 C C . GLU A 1 108 ? -17.649 -2.906 8.594 1.00 91.56 108 GLU A C 1
ATOM 824 O O . GLU A 1 108 ? -18.685 -3.246 8.021 1.00 91.56 108 GLU A O 1
ATOM 829 N N . ILE A 1 109 ? -16.575 -2.502 7.903 1.00 92.56 109 ILE A N 1
ATOM 830 C CA . ILE A 1 109 ? -16.527 -2.457 6.441 1.00 92.56 109 ILE A CA 1
ATOM 831 C C . ILE A 1 109 ? -16.265 -3.874 5.903 1.00 92.56 109 ILE A C 1
ATOM 833 O O . ILE A 1 109 ? -15.211 -4.463 6.170 1.00 92.56 109 ILE A O 1
ATOM 837 N N . PRO A 1 110 ? -17.162 -4.429 5.066 1.00 91.75 110 PRO A N 1
ATOM 838 C CA . PRO A 1 110 ? -16.963 -5.752 4.494 1.00 91.75 110 PRO A CA 1
ATOM 839 C C . PRO A 1 110 ? -15.667 -5.836 3.683 1.00 91.75 110 PRO A C 1
ATOM 841 O O . PRO A 1 110 ? -15.422 -5.029 2.779 1.00 91.75 110 PRO A O 1
ATOM 844 N N . PHE A 1 111 ? -14.866 -6.862 3.979 1.00 92.56 111 PHE A N 1
ATOM 845 C CA . PHE A 1 111 ? -13.600 -7.156 3.303 1.00 92.56 111 PHE A CA 1
ATOM 846 C C . PHE A 1 111 ? -12.567 -6.017 3.367 1.00 92.56 111 PHE A C 1
ATOM 848 O O . PHE A 1 111 ? -11.783 -5.853 2.433 1.00 92.56 111 PHE A O 1
ATOM 855 N N . VAL A 1 112 ? -12.538 -5.239 4.456 1.00 93.44 112 VAL A N 1
ATOM 856 C CA . VAL A 1 112 ? -11.685 -4.042 4.582 1.00 93.44 112 VAL A CA 1
ATOM 857 C C . VAL A 1 112 ? -10.208 -4.278 4.238 1.00 93.44 112 VAL A C 1
ATOM 859 O O . VAL A 1 112 ? -9.621 -3.476 3.518 1.00 93.44 112 VAL A O 1
ATOM 862 N N . TYR A 1 113 ? -9.616 -5.402 4.654 1.00 92.31 113 TYR A N 1
ATOM 863 C CA . TYR A 1 113 ? -8.212 -5.711 4.354 1.00 92.31 113 TYR A CA 1
ATOM 864 C C . TYR A 1 113 ? -7.979 -6.032 2.878 1.00 92.31 113 TYR A C 1
ATOM 866 O O . TYR A 1 113 ? -7.030 -5.524 2.293 1.00 92.31 113 TYR A O 1
ATOM 874 N N . LYS A 1 114 ? -8.902 -6.754 2.231 1.00 93.81 114 LYS A N 1
ATOM 875 C CA . LYS A 1 114 ? -8.841 -6.983 0.778 1.00 93.81 114 LYS A CA 1
ATOM 876 C C . LYS A 1 114 ? -9.005 -5.677 -0.005 1.00 93.81 114 LYS A C 1
ATOM 878 O O . LYS A 1 114 ? -8.368 -5.490 -1.035 1.00 93.81 114 LYS A O 1
ATOM 883 N N . ARG A 1 115 ? -9.843 -4.754 0.484 1.00 94.81 115 ARG A N 1
ATOM 884 C CA . ARG A 1 115 ? -9.987 -3.409 -0.101 1.00 94.81 115 ARG A CA 1
ATOM 885 C C . ARG A 1 115 ? -8.702 -2.593 0.047 1.00 94.81 115 ARG A C 1
ATOM 887 O O . ARG A 1 115 ? -8.292 -1.954 -0.912 1.00 94.81 115 ARG A O 1
ATOM 894 N N . LEU A 1 116 ? -8.058 -2.638 1.216 1.00 94.56 116 LEU A N 1
ATOM 895 C CA . LEU A 1 116 ? -6.760 -1.994 1.446 1.00 94.56 116 LEU A CA 1
ATOM 896 C C . LEU A 1 116 ? -5.677 -2.553 0.517 1.00 94.56 116 LEU A C 1
ATOM 898 O O . LEU A 1 116 ? -4.930 -1.777 -0.069 1.00 94.56 116 LEU A O 1
ATOM 902 N N . GLU A 1 117 ? -5.606 -3.875 0.354 1.00 94.31 117 GLU A N 1
ATOM 903 C CA . GLU A 1 117 ? -4.685 -4.528 -0.584 1.00 94.31 117 GLU A CA 1
ATOM 904 C C . GLU A 1 117 ? -4.941 -4.083 -2.030 1.00 94.31 117 GLU A C 1
ATOM 906 O O . GLU A 1 117 ? -3.999 -3.753 -2.749 1.00 94.31 117 GLU A O 1
ATOM 911 N N . ALA A 1 118 ? -6.210 -4.006 -2.441 1.00 93.62 118 ALA A N 1
ATOM 912 C CA . ALA A 1 118 ? -6.585 -3.527 -3.767 1.00 93.62 118 ALA A CA 1
ATOM 913 C C . ALA A 1 118 ? -6.209 -2.051 -3.981 1.00 93.62 118 ALA A C 1
ATOM 915 O O . ALA A 1 118 ? -5.624 -1.720 -5.010 1.00 93.62 118 ALA A O 1
ATOM 916 N N . LEU A 1 119 ? -6.480 -1.176 -3.005 1.00 93.12 119 LEU A N 1
ATOM 917 C CA . LEU A 1 119 ? -6.078 0.233 -3.060 1.00 93.12 119 LEU A CA 1
ATOM 918 C C . LEU A 1 119 ? -4.555 0.379 -3.123 1.00 93.12 119 LEU A C 1
ATOM 920 O O . LEU A 1 119 ? -4.052 1.134 -3.949 1.00 93.12 119 LEU A O 1
ATOM 924 N N . LEU A 1 120 ? -3.817 -0.385 -2.309 1.00 93.25 120 LEU A N 1
ATOM 925 C CA . LEU A 1 120 ? -2.355 -0.395 -2.343 1.00 93.25 120 LEU A CA 1
ATOM 926 C C . LEU A 1 120 ? -1.843 -0.782 -3.731 1.00 93.25 120 LEU A C 1
ATOM 928 O O . LEU A 1 120 ? -0.968 -0.113 -4.276 1.00 93.25 120 LEU A O 1
ATOM 932 N N . PHE A 1 121 ? -2.406 -1.846 -4.306 1.00 92.50 121 PHE A N 1
ATOM 933 C CA . PHE A 1 121 ? -2.049 -2.297 -5.642 1.00 92.50 121 PHE A CA 1
ATOM 934 C C . PHE A 1 121 ? -2.339 -1.221 -6.691 1.00 92.50 121 PHE A C 1
ATOM 936 O O . PHE A 1 121 ? -1.460 -0.900 -7.483 1.00 92.50 121 PHE A O 1
ATOM 943 N N . MET A 1 122 ? -3.526 -0.609 -6.667 1.00 90.69 122 MET A N 1
ATOM 944 C CA . MET A 1 122 ? -3.891 0.460 -7.602 1.00 90.69 122 MET A CA 1
ATOM 945 C C . MET A 1 122 ? -2.943 1.662 -7.514 1.00 90.69 122 MET A C 1
ATOM 947 O O . MET A 1 122 ? -2.515 2.171 -8.551 1.00 90.69 122 MET A O 1
ATOM 951 N N . SER A 1 123 ? -2.569 2.086 -6.302 1.00 89.06 123 SER A N 1
ATOM 952 C CA . SER A 1 123 ? -1.656 3.216 -6.101 1.00 89.06 123 SER A CA 1
ATOM 953 C C . SER A 1 123 ? -0.210 2.905 -6.513 1.00 89.06 123 SER A C 1
ATOM 955 O O . SER A 1 123 ? 0.473 3.781 -7.043 1.00 89.06 123 SER A O 1
ATOM 957 N N . SER A 1 124 ? 0.272 1.678 -6.292 1.00 88.44 124 SER A N 1
ATOM 958 C CA . SER A 1 124 ? 1.663 1.297 -6.588 1.00 88.44 124 SER A CA 1
ATOM 959 C C . SER A 1 124 ? 1.881 0.825 -8.029 1.00 88.44 124 SER A C 1
ATOM 961 O O . SER A 1 124 ? 2.962 1.027 -8.583 1.00 88.44 124 SER A O 1
ATOM 963 N N . LEU A 1 125 ? 0.860 0.250 -8.676 1.0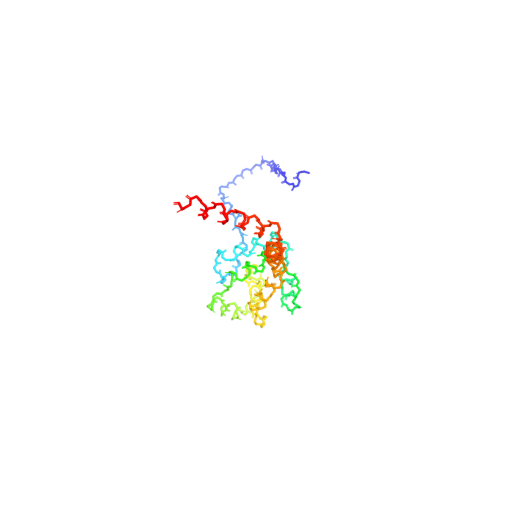0 88.75 125 LEU A N 1
ATOM 964 C CA . LEU A 1 125 ? 0.972 -0.390 -9.993 1.00 88.75 125 LEU A CA 1
ATOM 965 C C . LEU A 1 125 ? 1.566 0.538 -11.055 1.00 88.75 125 LEU A C 1
ATOM 967 O O . LEU A 1 125 ? 2.398 0.119 -11.863 1.00 88.75 125 LEU A O 1
ATOM 971 N N . HIS A 1 126 ? 1.149 1.805 -11.079 1.00 82.81 126 HIS A N 1
ATOM 972 C CA . HIS A 1 126 ? 1.662 2.745 -12.070 1.00 82.81 126 HIS A CA 1
ATOM 973 C C . HIS A 1 126 ? 3.165 2.996 -11.876 1.00 82.81 126 HIS A C 1
ATOM 975 O O . HIS A 1 126 ? 3.920 2.927 -12.845 1.00 82.81 126 HIS A O 1
ATOM 981 N N . GLY A 1 127 ? 3.598 3.232 -10.633 1.00 87.12 127 GLY A N 1
ATOM 982 C CA . GLY A 1 127 ? 5.002 3.479 -10.296 1.00 87.12 127 GLY A CA 1
ATOM 983 C C . GLY A 1 127 ? 5.903 2.257 -10.486 1.00 87.12 127 GLY A C 1
ATOM 984 O O . GLY A 1 127 ? 7.061 2.409 -10.858 1.00 87.12 127 GLY A O 1
ATOM 985 N N . GLU A 1 128 ? 5.375 1.050 -10.283 1.00 88.56 128 GLU A N 1
ATOM 986 C CA . GLU A 1 128 ? 6.120 -0.198 -10.489 1.00 88.56 128 GLU A CA 1
ATOM 987 C C . GLU A 1 128 ? 6.166 -0.623 -11.966 1.00 88.56 128 GLU A C 1
ATOM 989 O O . GLU A 1 128 ? 7.169 -1.165 -12.435 1.00 88.56 128 GLU A O 1
ATOM 994 N N . SER A 1 129 ? 5.105 -0.356 -12.735 1.00 92.00 129 SER A N 1
ATOM 995 C CA . SER A 1 129 ? 5.028 -0.788 -14.137 1.00 92.00 129 SER A CA 1
ATOM 996 C C . SER A 1 129 ? 5.851 0.073 -15.096 1.00 92.00 129 SER A C 1
ATOM 998 O O . SER A 1 129 ? 6.314 -0.444 -16.116 1.00 92.00 129 SER A O 1
ATOM 1000 N N . SER A 1 130 ? 6.053 1.363 -14.808 1.00 92.62 130 SER A N 1
ATOM 1001 C CA . SER A 1 130 ? 6.837 2.251 -15.673 1.00 92.62 130 SER A CA 1
ATOM 1002 C C . SER A 1 130 ? 8.310 1.834 -15.821 1.00 92.62 130 SER A C 1
ATOM 1004 O O . SER A 1 130 ? 8.721 1.624 -16.964 1.00 92.62 130 SER A O 1
ATOM 1006 N N . PRO A 1 131 ? 9.103 1.600 -14.751 1.00 93.94 131 PRO A N 1
ATOM 1007 C CA . PRO A 1 131 ? 10.506 1.210 -14.908 1.00 93.94 131 PRO A CA 1
ATOM 1008 C C . PRO A 1 131 ? 10.659 -0.152 -15.595 1.00 93.94 131 PRO A C 1
ATOM 1010 O O . PRO A 1 131 ? 11.612 -0.370 -16.348 1.00 93.94 131 PRO A O 1
ATOM 1013 N N . LEU A 1 132 ? 9.707 -1.069 -15.381 1.00 94.19 132 LEU A N 1
ATOM 1014 C CA . LEU A 1 132 ? 9.698 -2.365 -16.053 1.00 94.19 132 LEU A CA 1
ATOM 1015 C C . LEU A 1 132 ? 9.485 -2.201 -17.564 1.00 94.19 132 LEU A C 1
ATOM 1017 O O . LEU A 1 132 ? 10.220 -2.790 -18.358 1.00 94.19 132 LEU A O 1
ATOM 1021 N N . LYS A 1 133 ? 8.518 -1.367 -17.969 1.00 95.50 133 LYS A N 1
ATOM 1022 C CA . LYS A 1 133 ? 8.264 -1.050 -19.383 1.00 95.50 133 LYS A CA 1
ATOM 1023 C C . LYS A 1 133 ? 9.476 -0.394 -20.040 1.00 95.50 133 LYS A C 1
ATOM 10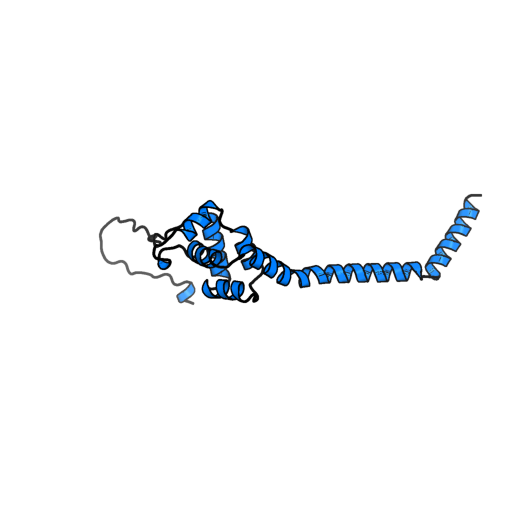25 O O . LYS A 1 133 ? 9.846 -0.790 -21.145 1.00 95.50 133 LYS A O 1
ATOM 1030 N N . ASP A 1 134 ? 10.120 0.549 -19.360 1.00 95.94 134 ASP A N 1
ATOM 1031 C CA . ASP A 1 134 ? 11.309 1.233 -19.877 1.00 95.94 134 ASP A CA 1
ATOM 1032 C C . ASP A 1 134 ? 12.491 0.271 -20.060 1.00 95.94 134 ASP A C 1
ATOM 1034 O O . ASP A 1 134 ? 13.185 0.301 -21.084 1.00 95.94 134 ASP A O 1
ATOM 1038 N N . SER A 1 135 ? 12.678 -0.647 -19.109 1.00 96.88 135 SER A N 1
ATOM 1039 C CA . SER A 1 135 ? 13.708 -1.689 -19.183 1.00 96.88 135 SER A CA 1
ATOM 1040 C C . SER A 1 135 ? 13.466 -2.642 -20.357 1.00 96.88 135 SER A C 1
ATOM 1042 O O . SER A 1 135 ? 14.382 -2.918 -21.135 1.00 96.88 135 SER A O 1
ATOM 1044 N N . LEU A 1 136 ? 12.220 -3.096 -20.537 1.00 97.56 136 LEU A N 1
ATOM 1045 C CA . LEU A 1 136 ? 11.837 -3.965 -21.653 1.00 97.56 136 LEU A CA 1
ATOM 1046 C C . LEU A 1 136 ? 12.025 -3.275 -23.004 1.00 97.56 136 LEU A C 1
ATOM 1048 O O . LEU A 1 136 ? 12.604 -3.863 -23.916 1.00 97.56 136 LEU A O 1
ATOM 1052 N N . LYS A 1 137 ? 11.614 -2.010 -23.117 1.00 97.88 137 LYS A N 1
ATOM 1053 C CA . LYS A 1 137 ? 11.801 -1.214 -24.335 1.00 97.88 137 LYS A CA 1
ATOM 1054 C C . LYS A 1 137 ? 13.281 -1.043 -24.673 1.00 97.88 137 LYS A C 1
ATOM 1056 O O . LYS A 1 137 ? 13.675 -1.148 -25.833 1.00 97.88 137 LYS A O 1
ATOM 1061 N N . THR A 1 138 ? 14.115 -0.810 -23.663 1.00 98.19 138 THR A N 1
ATOM 1062 C CA . THR A 1 138 ? 15.569 -0.704 -23.839 1.00 98.19 138 THR A CA 1
ATOM 1063 C C . THR A 1 138 ? 16.156 -2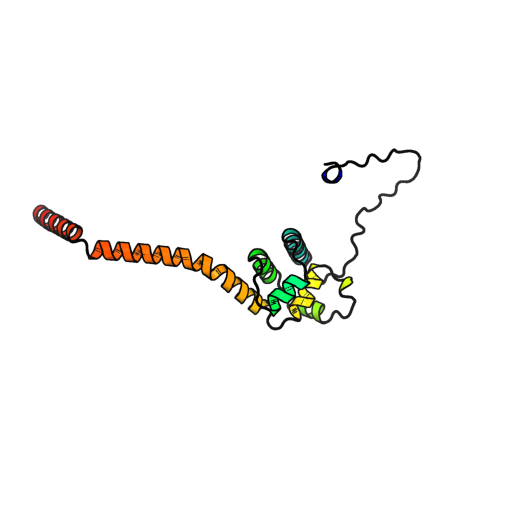.011 -24.369 1.00 98.19 138 THR A C 1
ATOM 1065 O O . THR A 1 138 ? 16.923 -1.994 -25.335 1.00 98.19 138 THR A O 1
ATOM 1068 N N . LEU A 1 139 ? 15.756 -3.146 -23.788 1.00 98.31 139 LEU A N 1
ATOM 1069 C CA . LEU A 1 139 ? 16.186 -4.472 -24.228 1.00 98.31 139 LEU A CA 1
ATOM 1070 C C . LEU A 1 139 ? 15.739 -4.764 -25.665 1.00 98.31 139 LEU A C 1
ATOM 1072 O O . LEU A 1 139 ? 16.550 -5.181 -26.489 1.00 98.31 139 LEU A O 1
ATOM 1076 N N . GLU A 1 140 ? 14.473 -4.498 -25.985 1.00 98.19 140 GLU A N 1
ATOM 1077 C CA . GLU A 1 140 ? 13.911 -4.698 -27.320 1.00 98.19 140 GLU A CA 1
ATOM 1078 C C . GLU A 1 140 ? 14.687 -3.902 -28.376 1.00 98.19 140 GLU A C 1
ATOM 1080 O O . GLU A 1 140 ? 15.105 -4.453 -29.401 1.00 98.19 140 GLU A O 1
ATOM 1085 N N . VAL A 1 141 ? 14.955 -2.621 -28.103 1.00 98.12 141 VAL A N 1
ATOM 1086 C CA . VAL A 1 141 ? 15.736 -1.758 -28.995 1.00 98.12 141 VAL A CA 1
ATOM 1087 C C . VAL A 1 141 ? 17.163 -2.283 -29.154 1.00 98.12 141 VAL A C 1
ATOM 1089 O O . VAL A 1 141 ? 17.664 -2.339 -30.280 1.00 98.12 141 VAL A O 1
ATOM 1092 N N . ALA A 1 142 ? 17.823 -2.689 -28.067 1.00 97.81 142 ALA A N 1
ATOM 1093 C CA . ALA A 1 142 ? 19.183 -3.222 -28.112 1.00 97.81 142 ALA A CA 1
ATOM 1094 C C . ALA A 1 142 ? 19.259 -4.519 -28.934 1.00 97.81 142 ALA A C 1
ATOM 1096 O O . ALA A 1 142 ? 20.077 -4.623 -29.852 1.00 97.81 142 ALA A O 1
ATOM 1097 N N . CYS A 1 143 ? 18.365 -5.476 -28.671 1.00 97.69 143 CYS A N 1
ATOM 1098 C CA . CYS A 1 143 ? 18.284 -6.732 -29.411 1.00 97.69 143 CYS A CA 1
ATOM 1099 C C . CYS A 1 143 ? 17.986 -6.498 -30.895 1.00 97.69 143 CYS A C 1
ATOM 1101 O O . CYS A 1 143 ? 18.620 -7.115 -31.751 1.00 97.69 143 CYS A O 1
ATOM 1103 N N . THR A 1 144 ? 17.061 -5.591 -31.212 1.00 97.56 144 THR A N 1
ATOM 1104 C CA . THR A 1 144 ? 16.698 -5.264 -32.598 1.00 97.56 144 THR A CA 1
ATOM 1105 C C . THR A 1 144 ? 17.868 -4.622 -33.339 1.00 97.56 144 THR A C 1
ATOM 1107 O O . THR A 1 144 ? 18.186 -5.025 -34.459 1.00 97.56 144 THR A O 1
ATOM 1110 N N . LYS A 1 145 ? 18.564 -3.668 -32.707 1.00 97.06 145 LYS A N 1
ATOM 1111 C CA . LYS A 1 145 ? 19.761 -3.038 -33.282 1.00 97.06 145 LYS A CA 1
ATOM 1112 C C . LYS A 1 145 ? 20.876 -4.051 -33.518 1.00 97.06 145 LYS A C 1
ATOM 1114 O O . LYS A 1 145 ? 21.481 -4.027 -34.585 1.00 97.06 145 LYS A O 1
ATOM 1119 N N . LEU A 1 146 ? 21.127 -4.947 -32.564 1.00 96.94 146 LEU A N 1
ATOM 1120 C CA . LEU A 1 146 ? 22.169 -5.965 -32.689 1.00 96.94 146 LEU A CA 1
ATOM 1121 C C . LEU A 1 146 ? 21.854 -6.956 -33.817 1.00 96.94 146 LEU A C 1
ATOM 1123 O O . LEU A 1 146 ? 22.693 -7.167 -34.689 1.00 96.94 146 LEU A O 1
ATOM 1127 N N . LYS A 1 147 ? 20.629 -7.504 -33.840 1.00 95.88 147 LYS A N 1
ATOM 1128 C CA . LYS A 1 147 ? 20.175 -8.463 -34.864 1.00 95.88 147 LYS A CA 1
ATOM 1129 C C . LYS A 1 147 ? 20.233 -7.882 -36.277 1.00 95.88 147 LYS A C 1
ATOM 1131 O O . LYS A 1 147 ? 20.616 -8.580 -37.209 1.00 95.88 147 LYS A O 1
ATOM 1136 N N . ASN A 1 148 ? 19.885 -6.605 -36.431 1.00 96.12 148 ASN A N 1
ATOM 1137 C CA . ASN A 1 148 ? 19.811 -5.954 -37.740 1.00 96.12 148 ASN A CA 1
ATOM 1138 C C . ASN A 1 148 ? 21.113 -5.245 -38.152 1.00 96.12 148 ASN A C 1
ATOM 1140 O O . ASN A 1 148 ? 21.192 -4.683 -39.249 1.00 96.12 148 ASN A O 1
ATOM 1144 N N . SER A 1 149 ? 22.149 -5.253 -37.306 1.00 97.50 149 SER A N 1
ATOM 1145 C CA . SER A 1 149 ? 23.410 -4.573 -37.603 1.00 97.50 149 SER A CA 1
ATOM 1146 C C . SER A 1 149 ? 24.239 -5.356 -38.621 1.00 97.50 149 SER A C 1
ATOM 1148 O O . SER A 1 149 ? 25.007 -6.262 -38.293 1.00 97.50 149 SER A O 1
ATOM 1150 N N . ARG A 1 150 ? 24.142 -4.942 -39.888 1.00 95.81 150 ARG A N 1
ATOM 1151 C CA . ARG A 1 150 ? 24.971 -5.482 -40.979 1.00 95.81 150 ARG A CA 1
ATOM 1152 C C . ARG A 1 150 ? 26.466 -5.269 -40.737 1.00 95.81 150 ARG A C 1
ATOM 1154 O O . ARG A 1 150 ? 27.265 -6.117 -41.115 1.00 95.81 150 ARG A O 1
ATOM 1161 N N . LEU A 1 151 ? 26.847 -4.149 -40.117 1.00 96.94 151 LEU A N 1
ATOM 1162 C CA . LEU A 1 151 ? 28.244 -3.867 -39.773 1.00 96.94 151 LEU A CA 1
ATOM 1163 C C . LEU A 1 151 ? 28.768 -4.844 -38.718 1.00 96.94 151 LEU A C 1
ATOM 1165 O O . LEU A 1 151 ? 29.874 -5.353 -38.871 1.00 96.94 151 LEU A O 1
ATOM 1169 N N . PHE A 1 152 ? 27.963 -5.152 -37.696 1.00 96.75 152 PHE A N 1
ATOM 1170 C CA . PHE A 1 152 ? 28.329 -6.133 -36.674 1.00 96.75 152 PHE A CA 1
ATOM 1171 C C . PHE A 1 152 ? 28.521 -7.529 -37.279 1.00 96.75 152 PHE A C 1
ATOM 1173 O O . PHE A 1 152 ? 29.531 -8.173 -37.019 1.00 96.75 152 PHE A O 1
ATOM 1180 N N . LEU A 1 153 ? 27.615 -7.959 -38.164 1.00 96.38 153 LEU A N 1
ATOM 1181 C CA . LEU A 1 153 ? 27.758 -9.236 -38.873 1.00 96.38 153 LEU A CA 1
ATOM 1182 C C . LEU A 1 153 ? 29.016 -9.279 -39.752 1.00 96.38 153 LEU A C 1
ATOM 1184 O O . LEU A 1 153 ? 29.759 -10.255 -39.700 1.00 96.38 153 LEU A O 1
ATOM 1188 N N . LYS A 1 154 ? 29.303 -8.208 -40.507 1.00 96.88 154 LYS A N 1
ATOM 1189 C CA . LYS A 1 154 ? 30.534 -8.112 -41.311 1.00 96.88 154 LYS A CA 1
ATOM 1190 C C . LYS A 1 154 ? 31.800 -8.166 -40.456 1.00 96.88 154 LYS A C 1
ATOM 1192 O O . LYS A 1 154 ? 32.787 -8.767 -40.872 1.00 96.88 154 LYS A O 1
ATOM 1197 N N . LEU A 1 155 ? 31.780 -7.552 -39.273 1.00 97.50 155 LEU A N 1
ATOM 1198 C CA . LEU A 1 155 ? 32.890 -7.627 -38.326 1.00 97.50 155 LEU A CA 1
ATOM 1199 C C . LEU A 1 155 ? 33.102 -9.066 -37.842 1.00 97.50 155 LEU A C 1
ATOM 1201 O O . LEU A 1 155 ? 34.226 -9.557 -37.902 1.00 97.50 155 LEU A O 1
ATOM 1205 N N . LEU A 1 156 ? 32.036 -9.754 -37.418 1.00 96.88 156 LEU A N 1
ATOM 1206 C CA . LEU A 1 156 ? 32.111 -11.162 -37.012 1.00 96.88 156 LEU A CA 1
ATOM 1207 C C . LEU A 1 156 ? 32.642 -12.052 -38.146 1.00 96.88 156 LEU A C 1
ATOM 1209 O O . LEU A 1 156 ? 33.475 -12.921 -37.903 1.00 96.88 156 LEU A O 1
ATOM 1213 N N . GLU A 1 157 ? 32.225 -11.799 -39.388 1.00 96.50 157 GLU A N 1
ATOM 1214 C CA . GLU A 1 157 ? 32.721 -12.512 -40.569 1.00 96.50 157 GLU A CA 1
ATOM 1215 C C . GLU A 1 157 ? 34.224 -12.273 -40.808 1.00 96.50 157 GLU A C 1
ATOM 1217 O O . GLU A 1 157 ? 34.969 -13.213 -41.089 1.00 96.50 157 GLU A O 1
ATOM 1222 N N . ALA A 1 158 ? 34.693 -11.029 -40.670 1.00 97.25 158 ALA A N 1
ATOM 1223 C CA . ALA A 1 158 ? 36.108 -10.686 -40.812 1.00 97.25 158 ALA A CA 1
ATOM 1224 C C . ALA A 1 158 ? 36.974 -11.328 -39.714 1.00 97.25 158 ALA A C 1
ATOM 1226 O O . ALA A 1 158 ? 38.052 -11.858 -40.006 1.00 97.25 158 ALA A O 1
ATOM 1227 N N . VAL A 1 159 ? 36.485 -11.326 -38.469 1.00 97.19 159 VAL A N 1
ATOM 1228 C CA . VAL A 1 159 ? 37.137 -11.999 -37.336 1.00 97.19 159 VAL A CA 1
ATOM 1229 C C . VAL A 1 159 ? 37.208 -13.505 -37.583 1.00 97.19 159 VAL A C 1
ATOM 1231 O O . VAL A 1 159 ? 38.282 -14.081 -37.442 1.00 97.19 159 VAL A O 1
ATOM 1234 N N . LEU A 1 160 ? 36.114 -14.130 -38.032 1.00 96.88 160 LEU A N 1
ATOM 1235 C CA . LEU A 1 160 ? 36.071 -15.562 -38.339 1.00 96.88 160 LEU A CA 1
ATOM 1236 C C . LEU A 1 160 ? 37.071 -15.943 -39.441 1.00 96.88 160 LEU A C 1
ATOM 1238 O O . LEU A 1 160 ? 37.839 -16.888 -39.279 1.00 96.88 160 LEU A O 1
ATOM 1242 N N . LYS A 1 161 ? 37.111 -15.183 -40.544 1.00 96.12 161 LYS A N 1
ATOM 1243 C CA . LYS A 1 161 ? 38.068 -15.402 -41.645 1.00 96.12 161 LYS A CA 1
ATOM 1244 C C . LYS A 1 161 ? 39.518 -15.302 -41.176 1.00 96.12 161 LYS A C 1
ATOM 1246 O O . LYS A 1 161 ? 40.346 -16.130 -41.551 1.00 96.12 161 LYS A O 1
ATOM 1251 N N . THR A 1 162 ? 39.818 -14.298 -40.357 1.00 96.56 162 THR A N 1
ATOM 1252 C CA . THR A 1 162 ? 41.171 -14.071 -39.833 1.00 96.56 162 THR A CA 1
ATOM 1253 C C . THR A 1 162 ? 41.571 -15.166 -38.850 1.00 96.56 162 THR A C 1
ATOM 1255 O O . THR A 1 162 ? 42.636 -15.756 -39.005 1.00 96.56 162 THR A O 1
ATOM 1258 N N . GLY A 1 163 ? 40.695 -15.489 -37.894 1.00 96.31 163 GLY A N 1
ATOM 1259 C CA . GLY A 1 163 ? 40.920 -16.547 -36.912 1.00 96.31 163 GLY A CA 1
ATOM 1260 C C . GLY A 1 163 ? 41.160 -17.901 -37.574 1.00 96.31 163 GLY A C 1
ATOM 1261 O O . GLY A 1 163 ? 42.143 -18.560 -37.259 1.00 96.31 163 GLY A O 1
ATOM 1262 N N . ASN A 1 164 ? 40.347 -18.266 -38.571 1.00 95.62 164 ASN A N 1
ATOM 1263 C CA . ASN A 1 164 ? 40.538 -19.506 -39.325 1.00 95.62 164 ASN A CA 1
ATOM 1264 C C . ASN A 1 164 ? 41.900 -19.560 -40.024 1.00 95.62 164 ASN A C 1
ATOM 1266 O O . ASN A 1 164 ? 42.526 -20.610 -40.032 1.00 95.62 164 ASN A O 1
ATOM 1270 N N . ARG A 1 165 ? 42.381 -18.443 -40.585 1.00 94.38 165 ARG A N 1
ATOM 1271 C CA . ARG A 1 165 ? 43.697 -18.385 -41.239 1.00 94.38 165 ARG A CA 1
ATOM 1272 C C . ARG A 1 165 ? 44.859 -18.523 -40.250 1.00 94.38 165 ARG A C 1
ATOM 1274 O O . ARG A 1 165 ? 45.899 -19.031 -40.636 1.00 94.38 165 ARG A O 1
ATOM 1281 N N . MET A 1 166 ? 44.700 -18.036 -39.020 1.00 92.75 166 MET A N 1
ATOM 1282 C CA . MET A 1 166 ? 45.728 -18.113 -37.973 1.00 92.75 166 MET A CA 1
ATOM 1283 C C . MET A 1 166 ? 45.787 -19.475 -37.274 1.00 92.75 166 MET A C 1
ATOM 1285 O O . MET A 1 166 ? 46.795 -19.781 -36.649 1.00 92.75 166 MET A O 1
ATOM 1289 N N . ASN A 1 167 ? 44.703 -20.251 -37.332 1.00 88.44 167 ASN A N 1
ATOM 1290 C CA . ASN A 1 167 ? 44.600 -21.566 -36.695 1.00 88.44 167 ASN A CA 1
ATOM 1291 C C . ASN A 1 167 ? 45.092 -22.723 -37.587 1.00 88.44 167 ASN A C 1
ATOM 1293 O O . ASN A 1 167 ? 45.017 -23.878 -37.171 1.00 88.44 167 ASN A O 1
ATOM 1297 N N . VAL A 1 168 ? 45.516 -22.410 -38.814 1.00 63.94 168 VAL A N 1
ATOM 1298 C CA . VAL A 1 168 ? 46.178 -23.322 -39.762 1.00 63.94 168 VAL A CA 1
ATOM 1299 C C . VAL A 1 168 ? 47.680 -23.214 -39.561 1.00 63.94 168 VAL A C 1
ATOM 1301 O O . VAL A 1 168 ? 48.327 -24.280 -39.508 1.00 63.94 168 VAL A O 1
#

pLDDT: mean 84.47, std 17.13, range [32.34, 98.31]

Secondary structure (DSSP, 8-state):
-HHHH-----------------S------B--S-HHHHHHHHHHHHHHT--HHHHHHHHHHT----HHHHHHHHHTPPPHHHHHHHHH--S-GGGB-HHHHHHHHHHTSTTHHHHHHHHHHHHHHHHHHHHHHHHHHHHHHHHHHHHH-HHHHHHHHHHHHHHHHH--